Protein AF-A0A2M6YBH5-F1 (afdb_monomer_lite)

pLDDT: mean 76.56, std 9.85, range [48.38, 87.69]

Radius of gyration: 16.23 Å; chains: 1; bounding box: 40×19×47 Å

Foldseek 3Di:
DVVVVLVVVLVVLLVLLVVLLVVLLVLLVVVCVVVPPPPCNVVSVVVSVVSVVLSVVLSVQLVVCVVPPPVSSSVSSVVSNVVSVVSVVVSVVCVVVVDD

Secondary structure (DSSP, 8-state):
-HHHHHHHHHHHHHHHHHHHHHHHHHHHHHHHHHH--TTSHHHHHHHHHHHHHHHHHHHHHHHHHHTT-HHHHHHHHHHHHHHHHHHHHHHHHHHH-TT-

Organism: NCBI:txid1974511

Structure (mmCIF, N/CA/C/O backbone):
data_AF-A0A2M6YBH5-F1
#
_entry.id   AF-A0A2M6YBH5-F1
#
loop_
_atom_site.group_PDB
_atom_site.id
_atom_site.type_symbol
_atom_site.label_atom_id
_atom_site.label_alt_id
_atom_site.label_comp_id
_atom_site.label_asym_id
_atom_site.label_entity_id
_atom_site.label_seq_id
_atom_site.pdbx_PDB_ins_code
_atom_site.Cartn_x
_atom_site.Cartn_y
_atom_site.Cartn_z
_atom_site.occupancy
_atom_site.B_iso_or_equiv
_atom_site.auth_seq_id
_atom_site.auth_comp_id
_atom_site.auth_asym_id
_atom_site.auth_atom_id
_atom_site.pdbx_PDB_model_num
ATOM 1 N N . MET A 1 1 ? -20.522 -7.759 21.761 1.00 54.75 1 MET A N 1
ATOM 2 C CA . MET A 1 1 ? -20.108 -8.561 20.584 1.00 54.75 1 MET A CA 1
ATOM 3 C C . MET A 1 1 ? -19.683 -7.686 19.406 1.00 54.75 1 MET A C 1
ATOM 5 O O . MET A 1 1 ? -18.651 -7.982 18.820 1.00 54.75 1 MET A O 1
ATOM 9 N N . GLU A 1 2 ? -20.393 -6.591 19.109 1.00 60.56 2 GLU A N 1
ATOM 10 C CA . GLU A 1 2 ? -20.051 -5.648 18.023 1.00 60.56 2 GLU A CA 1
ATOM 11 C C . GLU A 1 2 ? -18.630 -5.068 18.090 1.00 60.56 2 GLU A C 1
ATOM 13 O O . GLU A 1 2 ? -17.941 -5.037 17.077 1.00 60.56 2 GLU A O 1
ATOM 18 N N . LEU A 1 3 ? -18.152 -4.678 19.278 1.00 62.41 3 LEU A N 1
ATOM 19 C CA . LEU A 1 3 ? -16.809 -4.102 19.458 1.00 62.41 3 LEU A CA 1
ATOM 20 C C . LEU A 1 3 ? -15.680 -5.046 19.002 1.00 62.41 3 LEU A C 1
ATOM 22 O O . LEU A 1 3 ? -14.763 -4.621 18.310 1.00 62.41 3 LEU A O 1
ATOM 26 N N . ILE A 1 4 ? -15.789 -6.341 19.314 1.00 68.81 4 ILE A N 1
ATOM 27 C CA . ILE A 1 4 ? -14.788 -7.354 18.937 1.00 68.81 4 ILE A CA 1
ATOM 28 C C . ILE A 1 4 ? -14.802 -7.593 17.422 1.00 68.81 4 ILE A C 1
ATOM 30 O O . ILE A 1 4 ? -13.757 -7.795 16.806 1.00 68.81 4 ILE A O 1
ATOM 34 N N . TYR A 1 5 ? -15.987 -7.582 16.810 1.00 66.44 5 TYR A N 1
ATOM 35 C CA . TYR A 1 5 ? -16.138 -7.774 15.367 1.00 66.44 5 TYR A CA 1
ATOM 36 C C . TYR A 1 5 ? -15.606 -6.570 14.581 1.00 66.44 5 TYR A C 1
ATOM 38 O O . TYR A 1 5 ? -14.945 -6.719 13.551 1.00 66.44 5 TYR A O 1
ATOM 46 N N . ARG A 1 6 ? -15.838 -5.372 15.117 1.00 66.50 6 ARG A N 1
ATOM 47 C CA . ARG A 1 6 ? -15.328 -4.110 14.593 1.00 66.50 6 ARG A CA 1
ATOM 48 C C . ARG A 1 6 ? -13.801 -4.063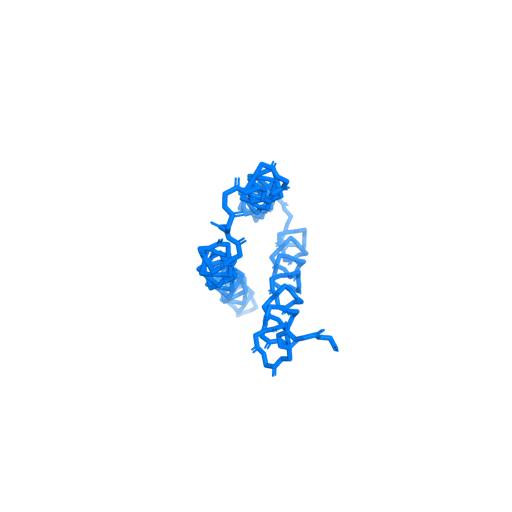 14.637 1.00 66.50 6 ARG A C 1
ATOM 50 O O . ARG A 1 6 ? -13.190 -3.761 13.623 1.00 66.50 6 ARG A O 1
ATOM 57 N N . ASP A 1 7 ? -13.172 -4.442 15.743 1.00 77.00 7 ASP A N 1
ATOM 58 C CA . ASP A 1 7 ? -11.705 -4.421 15.837 1.00 77.00 7 ASP A CA 1
ATOM 59 C C . ASP A 1 7 ? -11.050 -5.473 14.927 1.00 77.00 7 ASP A C 1
ATOM 61 O O . ASP A 1 7 ? -10.021 -5.209 14.304 1.00 77.00 7 ASP A O 1
ATOM 65 N N . LYS A 1 8 ? -11.682 -6.643 14.764 1.00 82.44 8 LYS A N 1
ATOM 66 C CA . LYS A 1 8 ? -11.240 -7.656 13.792 1.00 82.44 8 LYS A CA 1
ATOM 67 C C . LYS A 1 8 ? -11.291 -7.132 12.359 1.00 82.44 8 LYS A C 1
ATOM 69 O O . LYS A 1 8 ? -10.326 -7.305 11.625 1.00 82.44 8 LYS A O 1
ATOM 74 N N . THR A 1 9 ? -12.381 -6.466 11.982 1.00 81.44 9 THR A N 1
ATOM 75 C CA . THR A 1 9 ? -12.561 -5.913 10.629 1.00 81.44 9 THR A CA 1
ATOM 76 C C . THR A 1 9 ? -11.512 -4.841 10.323 1.00 81.44 9 THR A C 1
ATOM 78 O O . THR A 1 9 ? -10.928 -4.841 9.239 1.00 81.44 9 THR A O 1
ATOM 81 N N . TYR A 1 10 ? -11.206 -3.978 11.296 1.00 81.25 10 TYR A N 1
ATOM 82 C CA . TYR A 1 10 ? -10.128 -2.994 11.195 1.00 81.25 10 TYR A CA 1
ATOM 83 C C . TYR A 1 10 ? -8.775 -3.662 10.974 1.00 81.25 10 TYR A C 1
ATOM 85 O O . TYR A 1 10 ? -8.078 -3.321 10.020 1.00 81.25 10 TYR A O 1
ATOM 93 N N . MET A 1 11 ? -8.432 -4.646 11.808 1.00 83.25 11 MET A N 1
ATOM 94 C CA . MET A 1 11 ? -7.168 -5.366 11.679 1.00 83.25 11 MET A CA 1
ATOM 95 C C . MET A 1 11 ? -7.056 -6.053 10.318 1.00 83.25 11 MET A C 1
ATOM 97 O O . MET A 1 11 ? -6.022 -5.945 9.669 1.00 83.25 11 MET A O 1
ATOM 101 N N . THR A 1 12 ? -8.122 -6.691 9.827 1.00 84.88 12 THR A N 1
ATOM 102 C CA . THR A 1 12 ? -8.127 -7.308 8.494 1.00 84.88 12 THR A CA 1
ATOM 103 C C . THR A 1 12 ? -7.872 -6.284 7.388 1.00 84.88 12 THR A C 1
ATOM 105 O O . THR A 1 12 ? -7.025 -6.523 6.530 1.00 84.88 12 THR A O 1
ATOM 108 N N . LEU A 1 13 ? -8.549 -5.132 7.413 1.00 83.31 13 LEU A N 1
ATOM 109 C CA . LEU A 1 13 ? -8.345 -4.067 6.425 1.00 83.31 13 LEU A CA 1
ATOM 110 C C . LEU A 1 13 ? -6.945 -3.455 6.502 1.00 83.31 13 LEU A C 1
ATOM 112 O O . LEU A 1 13 ? -6.352 -3.181 5.464 1.00 83.31 13 LEU A O 1
ATOM 116 N N . PHE A 1 14 ? -6.404 -3.286 7.707 1.00 82.31 14 PHE A N 1
ATOM 117 C CA . PHE A 1 14 ? -5.045 -2.801 7.928 1.00 82.31 14 PHE A CA 1
ATOM 118 C C . PHE A 1 14 ? -3.989 -3.784 7.399 1.00 82.31 14 PHE A C 1
ATOM 120 O O . PHE A 1 14 ? -3.032 -3.385 6.736 1.00 82.31 14 PHE A O 1
ATOM 127 N N . TYR A 1 15 ? -4.167 -5.087 7.631 1.00 84.94 15 TYR A N 1
ATOM 128 C CA . TYR A 1 15 ? -3.262 -6.100 7.085 1.00 84.94 15 TYR A CA 1
ATOM 129 C C . TYR A 1 15 ? -3.360 -6.196 5.562 1.00 84.94 15 TYR A C 1
ATOM 131 O O . TYR A 1 15 ? -2.331 -6.281 4.894 1.00 84.94 15 TYR A O 1
ATOM 139 N N . LEU A 1 16 ? -4.569 -6.148 4.995 1.00 85.38 16 LEU A N 1
ATOM 140 C CA . LEU A 1 16 ? -4.766 -6.161 3.543 1.00 85.38 16 LEU A CA 1
ATOM 141 C C . LEU A 1 16 ? -4.171 -4.919 2.874 1.00 85.38 16 LEU A C 1
ATOM 143 O O . LEU A 1 16 ? -3.491 -5.047 1.854 1.00 85.38 16 LEU A O 1
ATOM 147 N N . SER A 1 17 ? -4.378 -3.728 3.446 1.00 80.94 17 SER A N 1
ATOM 148 C CA . SER A 1 17 ? -3.787 -2.492 2.928 1.00 80.94 17 SER A CA 1
ATOM 149 C C . SER A 1 17 ? -2.259 -2.571 2.978 1.00 80.94 17 SER A C 1
ATOM 151 O O . SER A 1 17 ? -1.619 -2.380 1.948 1.00 80.94 17 SER A O 1
ATOM 153 N N . GLY A 1 18 ? -1.676 -2.989 4.105 1.00 79.56 18 GLY A N 1
ATOM 154 C CA . GLY A 1 18 ? -0.231 -3.176 4.248 1.00 79.56 18 GLY A CA 1
ATOM 155 C C . GLY A 1 18 ? 0.362 -4.195 3.267 1.00 79.56 18 GLY A C 1
ATOM 156 O O . GLY A 1 18 ? 1.337 -3.892 2.580 1.00 79.56 18 GLY A O 1
ATOM 157 N N . LEU A 1 19 ? -0.239 -5.384 3.146 1.00 86.00 19 LEU A N 1
ATOM 158 C CA . LEU A 1 19 ? 0.225 -6.429 2.222 1.00 86.00 19 LEU A CA 1
ATOM 159 C C . LEU A 1 19 ? 0.122 -5.990 0.757 1.00 86.00 19 LEU A C 1
ATOM 161 O O . LEU A 1 19 ? 1.058 -6.203 -0.012 1.00 86.00 19 LEU A O 1
ATOM 165 N N . SER A 1 20 ? -0.985 -5.344 0.375 1.00 82.19 20 SER A N 1
ATOM 166 C CA . SER A 1 20 ? -1.156 -4.818 -0.985 1.00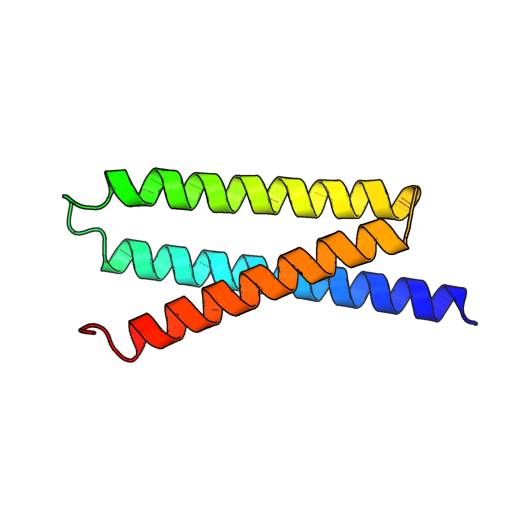 82.19 20 SER A CA 1
ATOM 167 C C . SER A 1 20 ? -0.122 -3.742 -1.323 1.00 82.19 20 SER A C 1
ATOM 169 O O . SER A 1 20 ? 0.359 -3.713 -2.452 1.00 82.19 20 SER A O 1
ATOM 171 N N . SER A 1 21 ? 0.294 -2.923 -0.352 1.00 80.44 21 SER A N 1
ATOM 172 C CA . SER A 1 21 ? 1.363 -1.940 -0.546 1.00 80.44 21 SER A CA 1
ATOM 173 C C . SER A 1 21 ? 2.717 -2.591 -0.759 1.00 80.44 21 SER A C 1
ATOM 175 O O . SER A 1 21 ? 3.451 -2.181 -1.650 1.00 80.44 21 SER A O 1
ATOM 177 N N . ILE A 1 22 ? 3.050 -3.618 0.030 1.00 83.69 22 ILE A N 1
ATOM 178 C CA . ILE A 1 22 ? 4.306 -4.364 -0.134 1.00 83.69 22 ILE A CA 1
ATOM 179 C C . ILE A 1 22 ? 4.350 -5.002 -1.525 1.00 83.69 22 ILE A C 1
ATOM 181 O O . ILE A 1 22 ? 5.357 -4.892 -2.224 1.00 83.69 22 ILE A O 1
ATOM 185 N N . ALA A 1 23 ? 3.246 -5.620 -1.954 1.00 83.00 23 ALA A N 1
ATOM 186 C CA . ALA A 1 23 ? 3.134 -6.192 -3.288 1.00 83.00 23 ALA A CA 1
ATOM 187 C C . ALA A 1 23 ? 3.273 -5.117 -4.377 1.00 83.00 23 ALA A C 1
ATOM 189 O O . ALA A 1 23 ? 4.099 -5.268 -5.275 1.00 83.00 23 ALA A O 1
ATOM 190 N N . ALA A 1 24 ? 2.520 -4.015 -4.284 1.00 78.12 24 ALA A N 1
ATOM 191 C CA . ALA A 1 24 ? 2.592 -2.910 -5.238 1.00 78.12 24 ALA A CA 1
ATOM 192 C C . ALA A 1 24 ? 4.017 -2.358 -5.344 1.00 78.12 24 ALA A C 1
ATOM 194 O O . ALA A 1 24 ? 4.512 -2.148 -6.447 1.00 78.12 24 ALA A O 1
ATOM 195 N N . PHE A 1 25 ? 4.707 -2.209 -4.214 1.00 79.69 25 PHE A N 1
ATOM 196 C CA . PHE A 1 25 ? 6.084 -1.740 -4.160 1.00 79.69 25 PHE A CA 1
ATOM 197 C C . PHE A 1 25 ? 7.069 -2.712 -4.810 1.00 79.69 25 PHE A C 1
ATOM 199 O O . PHE A 1 25 ? 7.929 -2.292 -5.581 1.00 79.69 25 PHE A O 1
ATOM 206 N N . TYR A 1 26 ? 6.920 -4.013 -4.555 1.00 81.38 26 TYR A N 1
ATOM 207 C CA . TYR A 1 26 ? 7.735 -5.042 -5.194 1.00 81.38 26 TYR A CA 1
ATOM 208 C C . TYR A 1 26 ? 7.548 -5.047 -6.716 1.00 81.38 26 TYR A C 1
ATOM 210 O O . TYR A 1 26 ? 8.533 -5.006 -7.451 1.00 81.38 26 TYR A O 1
ATOM 218 N N . PHE A 1 27 ? 6.304 -5.035 -7.206 1.00 77.25 27 PHE A N 1
ATOM 219 C CA . PHE A 1 27 ? 6.027 -4.997 -8.646 1.00 77.25 27 PHE A CA 1
ATOM 220 C C . PHE A 1 27 ? 6.502 -3.696 -9.295 1.00 77.25 27 PHE A C 1
ATOM 222 O O . PHE A 1 27 ? 7.067 -3.734 -10.385 1.00 77.25 27 PHE A O 1
ATOM 229 N N . LEU A 1 28 ? 6.329 -2.560 -8.616 1.00 75.94 28 LEU A N 1
ATOM 230 C CA . LEU A 1 28 ? 6.847 -1.272 -9.066 1.00 75.94 28 LEU A CA 1
ATOM 231 C C . LEU A 1 28 ? 8.377 -1.320 -9.170 1.00 75.94 28 LEU A C 1
ATOM 233 O O . LEU A 1 28 ? 8.930 -0.931 -10.190 1.00 75.94 28 LEU A O 1
ATOM 237 N N . HIS A 1 29 ? 9.067 -1.856 -8.161 1.00 76.62 29 HIS A N 1
ATOM 238 C CA . HIS A 1 29 ? 10.518 -2.024 -8.180 1.00 76.62 29 HIS A CA 1
ATOM 239 C C . HIS A 1 29 ? 10.985 -2.930 -9.331 1.00 76.62 29 HIS A C 1
ATOM 241 O O . HIS A 1 29 ? 11.919 -2.577 -10.047 1.00 76.62 29 HIS A O 1
ATOM 247 N N . GLN A 1 30 ? 10.310 -4.060 -9.562 1.00 75.12 30 GLN A N 1
ATOM 248 C CA . GLN A 1 30 ? 10.620 -4.971 -10.672 1.00 75.12 30 GLN A CA 1
ATOM 249 C C . GLN A 1 30 ? 10.394 -4.325 -12.046 1.00 75.12 30 GLN A C 1
ATOM 251 O O . GLN A 1 30 ? 11.229 -4.476 -12.941 1.00 75.12 30 GLN A O 1
ATOM 256 N N . PHE A 1 31 ? 9.300 -3.574 -12.204 1.00 72.81 31 PHE A N 1
ATOM 257 C CA . PHE A 1 31 ? 9.019 -2.798 -13.413 1.00 72.81 31 PHE A CA 1
ATOM 258 C C . PHE A 1 31 ? 10.112 -1.754 -13.658 1.00 72.81 31 PHE A C 1
ATOM 260 O O . PHE A 1 31 ? 10.626 -1.639 -14.767 1.00 72.81 31 PHE A O 1
ATOM 267 N N . LEU A 1 32 ? 10.533 -1.044 -12.610 1.00 70.75 32 LEU A N 1
ATOM 268 C CA . LEU A 1 32 ? 11.608 -0.062 -12.699 1.00 70.75 32 LEU A CA 1
ATOM 269 C C . LEU A 1 32 ? 12.951 -0.681 -13.062 1.00 70.75 32 LEU A C 1
ATOM 271 O O . LEU A 1 32 ? 13.652 -0.105 -13.880 1.00 70.75 32 LEU A O 1
ATOM 275 N N . LEU A 1 33 ? 13.304 -1.849 -12.523 1.00 70.12 33 LEU A N 1
ATOM 276 C CA . LEU A 1 33 ? 14.529 -2.552 -12.919 1.00 70.12 33 LEU A CA 1
ATOM 277 C C . LEU A 1 33 ? 14.513 -2.966 -14.398 1.00 70.12 33 LEU A C 1
ATOM 279 O O . LEU A 1 33 ? 15.548 -2.893 -15.052 1.00 70.12 33 LEU A O 1
ATOM 283 N N . HIS A 1 34 ? 13.351 -3.353 -14.934 1.00 68.12 34 HIS A N 1
ATOM 284 C CA . HIS A 1 34 ? 13.200 -3.667 -16.360 1.00 68.12 34 HIS A CA 1
ATOM 285 C C . HIS A 1 34 ? 13.235 -2.418 -17.254 1.00 68.12 34 HIS A C 1
ATOM 287 O O . HIS A 1 34 ? 13.769 -2.469 -18.359 1.00 68.12 34 HIS A O 1
ATOM 293 N N . VAL A 1 35 ? 12.671 -1.298 -16.793 1.00 62.97 35 VAL A N 1
ATOM 294 C CA . VAL A 1 35 ? 12.522 -0.056 -17.577 1.00 62.97 35 VAL A CA 1
ATOM 295 C C . VAL A 1 35 ? 13.722 0.883 -17.427 1.00 62.97 35 VAL A C 1
ATOM 297 O O . VAL A 1 35 ? 13.917 1.749 -18.279 1.00 62.97 35 VAL A O 1
ATOM 300 N N . ALA A 1 36 ? 14.557 0.704 -16.397 1.00 54.72 36 ALA A N 1
ATOM 301 C CA . ALA A 1 36 ? 15.784 1.458 -16.139 1.00 54.72 36 ALA A CA 1
ATOM 302 C C . ALA A 1 36 ? 16.906 1.127 -17.141 1.00 54.72 36 ALA A C 1
ATOM 304 O O . ALA A 1 36 ? 18.048 0.842 -16.788 1.00 54.72 36 ALA A O 1
ATOM 305 N N . ILE A 1 37 ? 16.603 1.253 -18.428 1.00 59.06 37 ILE A N 1
ATOM 306 C CA . ILE A 1 37 ? 17.566 1.659 -19.437 1.00 59.06 37 ILE A CA 1
ATOM 307 C C . ILE A 1 37 ? 17.931 3.101 -19.067 1.00 59.06 37 ILE A C 1
ATOM 309 O O . ILE A 1 37 ? 17.106 3.991 -19.237 1.00 59.06 37 ILE A O 1
ATOM 313 N N . ILE A 1 38 ? 19.126 3.273 -18.487 1.00 57.41 38 ILE A N 1
ATOM 314 C CA . ILE A 1 38 ? 19.925 4.457 -18.064 1.00 57.41 38 ILE A CA 1
ATOM 315 C C . ILE A 1 38 ? 19.334 5.882 -18.260 1.00 57.41 38 ILE A C 1
ATOM 317 O O . ILE A 1 38 ? 19.569 6.756 -17.432 1.00 57.41 38 ILE A O 1
ATOM 321 N N . TRP A 1 39 ? 18.553 6.135 -19.306 1.00 56.97 39 TRP A N 1
ATOM 322 C CA . TRP A 1 39 ? 17.964 7.420 -19.686 1.00 56.97 39 TRP A CA 1
ATOM 323 C C . TRP A 1 39 ? 16.623 7.756 -19.014 1.00 56.97 39 TRP A C 1
ATOM 325 O O . TRP A 1 39 ? 16.326 8.933 -18.824 1.00 56.97 39 TRP A O 1
ATOM 335 N N . THR A 1 40 ? 15.807 6.768 -18.630 1.00 59.81 40 THR A N 1
ATOM 336 C CA . THR A 1 40 ? 14.466 7.013 -18.048 1.00 59.81 40 THR A CA 1
ATOM 337 C C . THR A 1 40 ? 14.443 6.969 -16.518 1.00 59.81 40 THR A C 1
ATOM 339 O O . THR A 1 40 ? 13.532 7.516 -15.894 1.00 59.81 40 THR A O 1
ATOM 342 N N . ALA A 1 41 ? 15.478 6.393 -15.896 1.00 60.31 41 ALA A N 1
ATOM 343 C CA . ALA A 1 41 ? 15.653 6.306 -14.446 1.00 60.31 41 ALA A CA 1
ATOM 344 C C . ALA A 1 41 ? 15.356 7.616 -13.671 1.00 60.31 41 ALA A C 1
A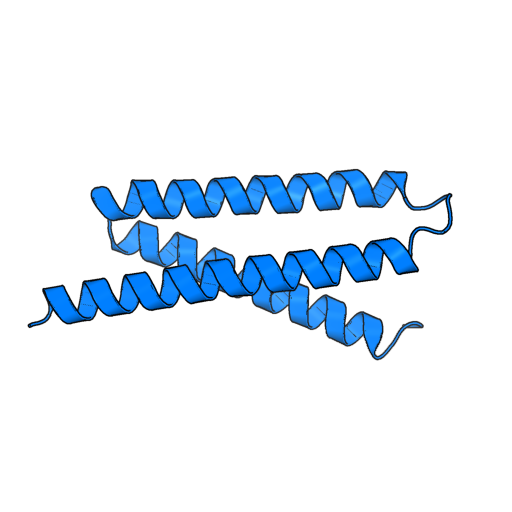TOM 346 O O . ALA A 1 41 ? 14.614 7.552 -12.686 1.00 60.31 41 ALA A O 1
ATOM 347 N N . PRO A 1 42 ? 15.828 8.812 -14.092 1.00 64.50 42 PRO A N 1
ATOM 348 C CA . PRO A 1 42 ? 15.571 10.047 -13.346 1.00 64.50 42 PRO A CA 1
ATOM 349 C C . PRO A 1 42 ? 14.104 10.504 -13.347 1.00 64.50 42 PRO A C 1
ATOM 351 O O . PRO A 1 42 ? 13.714 11.227 -12.437 1.00 64.50 42 PRO A O 1
ATOM 354 N N . MET A 1 43 ? 13.270 10.083 -14.308 1.00 67.12 43 MET A N 1
ATOM 355 C CA . MET A 1 43 ? 11.831 10.401 -14.299 1.00 67.12 43 MET A CA 1
ATOM 356 C C . MET A 1 43 ? 11.042 9.488 -13.359 1.00 67.12 43 MET A C 1
ATOM 358 O O . MET A 1 43 ? 10.035 9.896 -12.784 1.00 67.12 43 MET A O 1
ATOM 362 N N . PHE A 1 44 ? 11.515 8.258 -13.169 1.00 66.12 44 PHE A N 1
ATOM 363 C CA . PHE A 1 44 ? 10.822 7.263 -12.363 1.00 66.12 44 PHE A CA 1
ATOM 364 C C . PHE A 1 44 ? 11.194 7.289 -10.873 1.00 66.12 44 PHE A C 1
ATOM 366 O O . PHE A 1 44 ? 10.356 6.966 -10.031 1.00 66.12 44 PHE A O 1
ATOM 373 N N . ILE A 1 45 ? 12.413 7.712 -10.522 1.00 67.38 45 ILE A N 1
ATOM 374 C CA . ILE A 1 45 ? 12.857 7.856 -9.122 1.00 67.38 45 ILE A CA 1
ATOM 375 C C . ILE A 1 45 ? 11.940 8.796 -8.302 1.00 67.38 45 ILE A C 1
ATOM 377 O O . ILE A 1 45 ? 11.553 8.414 -7.195 1.00 67.38 45 ILE A O 1
ATOM 381 N N . PRO A 1 46 ? 11.519 9.978 -8.803 1.00 69.69 46 PRO A N 1
ATOM 382 C CA . PRO A 1 46 ? 10.587 10.855 -8.092 1.00 69.69 46 PRO A CA 1
ATOM 383 C C . PRO A 1 46 ? 9.210 10.221 -7.881 1.00 69.69 46 PRO A C 1
ATOM 385 O O . PRO A 1 46 ? 8.624 10.368 -6.812 1.00 69.69 46 PRO A O 1
ATOM 388 N N . ILE A 1 47 ? 8.708 9.483 -8.878 1.00 72.38 47 ILE A N 1
ATOM 389 C CA . ILE A 1 47 ? 7.417 8.781 -8.805 1.00 72.38 47 ILE A CA 1
ATOM 390 C C . ILE A 1 47 ? 7.479 7.696 -7.727 1.00 72.38 47 ILE A C 1
ATOM 392 O O . ILE A 1 47 ? 6.584 7.587 -6.888 1.00 72.38 47 ILE A O 1
ATOM 396 N N . TYR A 1 48 ? 8.574 6.936 -7.704 1.00 68.94 48 TYR A N 1
ATOM 397 C CA . TYR A 1 48 ? 8.834 5.9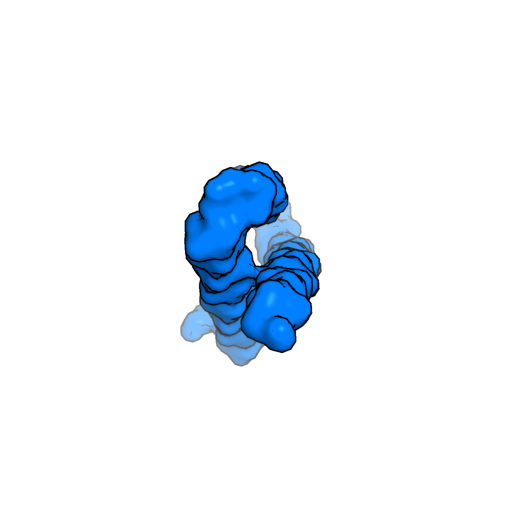30 -6.684 1.00 68.94 48 TYR A CA 1
ATOM 398 C C . TYR A 1 48 ? 8.886 6.549 -5.284 1.00 68.94 48 TYR A C 1
ATOM 400 O O . TYR A 1 48 ? 8.162 6.114 -4.390 1.00 68.94 48 TYR A O 1
ATOM 408 N N . PHE A 1 49 ? 9.667 7.615 -5.102 1.00 72.56 49 PHE A N 1
ATOM 409 C CA . PHE A 1 49 ? 9.776 8.311 -3.821 1.00 72.56 49 PHE A CA 1
ATOM 410 C C . PHE A 1 49 ? 8.426 8.864 -3.343 1.00 72.56 49 PHE A C 1
ATOM 412 O O . PHE A 1 49 ? 8.049 8.671 -2.186 1.00 72.56 49 PHE A O 1
ATOM 419 N N . TYR A 1 50 ? 7.660 9.484 -4.244 1.00 76.31 50 TYR A N 1
ATOM 420 C CA . TYR A 1 50 ? 6.324 9.993 -3.944 1.00 76.31 50 TYR A CA 1
ATOM 421 C C . TYR A 1 50 ? 5.373 8.872 -3.504 1.00 76.31 50 TYR A C 1
ATOM 423 O O . TYR A 1 50 ? 4.669 9.025 -2.508 1.00 76.31 50 TYR A O 1
ATOM 431 N N . SER A 1 51 ? 5.398 7.720 -4.183 1.00 73.50 51 SER A N 1
ATOM 432 C CA . SER A 1 51 ? 4.543 6.578 -3.838 1.00 73.50 51 SER A CA 1
ATOM 433 C C . SER A 1 51 ? 4.823 6.025 -2.433 1.00 73.50 51 SER A C 1
ATOM 435 O O . SER A 1 51 ? 3.883 5.789 -1.671 1.00 73.50 51 SER A O 1
ATOM 437 N N . VAL A 1 52 ? 6.099 5.915 -2.037 1.00 77.38 52 VAL A N 1
ATOM 438 C CA . VAL A 1 52 ? 6.501 5.495 -0.680 1.00 77.38 52 VAL A CA 1
ATOM 439 C C . VAL A 1 52 ? 6.026 6.492 0.364 1.00 77.38 52 VAL A C 1
ATOM 441 O O . VAL A 1 52 ? 5.503 6.106 1.412 1.00 77.38 52 VAL A O 1
ATOM 444 N N . LEU A 1 53 ? 6.217 7.779 0.086 1.00 82.94 53 LEU A N 1
ATOM 445 C CA . LEU A 1 53 ? 5.907 8.851 1.019 1.00 82.94 53 LEU A CA 1
ATOM 446 C C . LEU A 1 53 ? 4.397 8.950 1.263 1.00 82.94 53 LEU A C 1
ATOM 448 O O . LEU A 1 53 ? 3.966 8.949 2.416 1.00 82.94 53 LEU A O 1
ATOM 452 N N . VAL A 1 54 ? 3.586 8.942 0.202 1.00 82.06 54 VAL A N 1
ATOM 453 C CA . VAL A 1 54 ? 2.117 8.956 0.305 1.00 82.06 54 VAL A CA 1
ATOM 454 C C . VAL A 1 54 ? 1.603 7.723 1.045 1.00 82.06 54 VAL A C 1
ATOM 456 O O . VAL A 1 54 ? 0.744 7.846 1.919 1.00 82.06 54 VAL A O 1
ATOM 459 N N . PHE A 1 55 ? 2.160 6.544 0.758 1.00 82.06 55 PHE A N 1
ATOM 460 C CA . PHE A 1 55 ? 1.796 5.324 1.472 1.00 82.06 55 PHE A CA 1
ATOM 461 C C . PHE A 1 55 ? 2.108 5.418 2.973 1.00 82.06 55 PHE A C 1
ATOM 463 O O . PHE A 1 55 ? 1.246 5.141 3.808 1.00 82.06 55 PHE A O 1
ATOM 470 N N . THR A 1 56 ? 3.319 5.858 3.318 1.00 82.06 56 THR A N 1
ATOM 471 C CA . THR A 1 56 ? 3.765 5.980 4.713 1.00 82.06 56 THR A CA 1
ATOM 472 C C . THR A 1 56 ? 2.891 6.968 5.488 1.00 82.06 56 THR A C 1
ATOM 474 O O . THR A 1 56 ? 2.506 6.698 6.630 1.00 82.06 56 THR A O 1
ATOM 477 N N . ILE A 1 57 ? 2.511 8.086 4.859 1.00 87.69 57 ILE A N 1
ATOM 478 C CA . ILE A 1 57 ? 1.593 9.070 5.442 1.00 87.69 57 ILE A CA 1
ATOM 479 C C . ILE A 1 57 ? 0.216 8.448 5.683 1.00 87.69 57 ILE A C 1
ATOM 481 O O . ILE A 1 57 ? -0.294 8.544 6.797 1.00 87.69 57 ILE A O 1
ATOM 485 N N . ASN A 1 5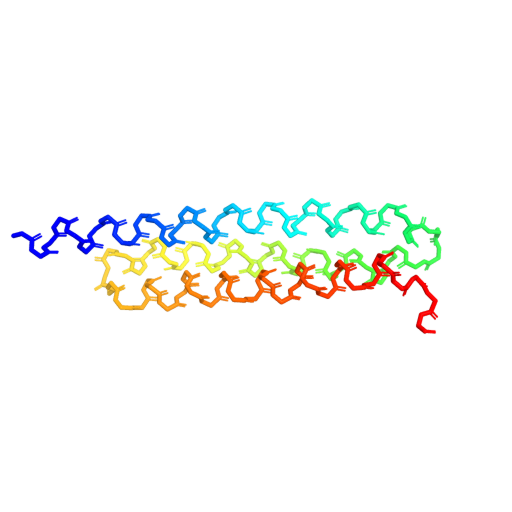8 ? -0.369 7.770 4.693 1.00 85.25 58 ASN A N 1
ATOM 486 C CA . ASN A 1 58 ? -1.697 7.165 4.831 1.00 85.25 58 ASN A CA 1
ATOM 487 C C . ASN A 1 58 ? -1.747 6.087 5.921 1.00 85.25 58 ASN A C 1
ATOM 489 O O . ASN A 1 58 ? -2.708 6.037 6.691 1.00 85.25 58 ASN A O 1
ATOM 493 N N . LEU A 1 59 ? -0.704 5.263 6.041 1.00 81.31 59 LEU A N 1
ATOM 494 C CA . LEU A 1 59 ? -0.626 4.237 7.082 1.00 81.31 59 LEU A CA 1
ATOM 495 C C . LEU A 1 59 ? -0.477 4.868 8.476 1.00 81.31 59 LEU A C 1
ATOM 497 O O . LEU A 1 59 ? -1.149 4.460 9.426 1.00 81.31 59 LEU A O 1
ATOM 501 N N . THR A 1 60 ? 0.326 5.930 8.585 1.00 85.56 60 THR A N 1
ATOM 502 C CA . THR A 1 60 ? 0.480 6.703 9.827 1.00 85.56 60 THR A CA 1
ATOM 503 C C . THR A 1 60 ? -0.832 7.378 10.234 1.00 85.56 60 THR A C 1
ATOM 505 O O . THR A 1 60 ? -1.249 7.284 11.389 1.00 85.56 60 THR A O 1
ATOM 508 N N . LEU A 1 61 ? -1.524 8.018 9.287 1.00 87.06 61 LEU A N 1
ATOM 509 C CA . LEU A 1 61 ? -2.822 8.653 9.515 1.00 87.06 61 LEU A CA 1
ATOM 510 C C . LEU A 1 61 ? -3.890 7.636 9.905 1.00 87.06 61 LEU A C 1
ATOM 512 O O . LEU A 1 61 ? -4.656 7.908 10.824 1.00 87.06 61 LEU A O 1
ATOM 516 N N . SER A 1 62 ? -3.910 6.456 9.281 1.00 85.56 62 SER A N 1
ATOM 517 C CA . SER A 1 62 ? -4.814 5.373 9.669 1.00 85.56 62 SER A CA 1
ATOM 518 C C . SER A 1 62 ? -4.598 4.956 11.126 1.00 85.56 62 SER A C 1
ATOM 520 O O . SER A 1 62 ? -5.562 4.888 11.892 1.00 85.56 62 SER A O 1
ATOM 522 N N . PHE A 1 63 ? -3.343 4.772 11.546 1.00 84.19 63 PHE A N 1
ATOM 523 C CA . PHE A 1 63 ? -3.017 4.381 12.918 1.00 84.19 63 PHE A CA 1
ATOM 524 C C . PHE A 1 63 ? -3.379 5.463 13.946 1.00 84.19 63 PHE A C 1
ATOM 526 O O . PHE A 1 63 ? -3.913 5.165 15.016 1.00 84.19 63 PHE A O 1
ATOM 533 N N . ILE A 1 64 ? -3.120 6.735 13.626 1.00 87.31 64 ILE A N 1
ATOM 534 C CA . ILE A 1 64 ? -3.494 7.867 14.485 1.00 87.31 64 ILE A CA 1
ATOM 535 C C . ILE A 1 64 ? -5.019 7.993 14.563 1.00 87.31 64 ILE A C 1
ATOM 537 O O . ILE A 1 64 ? -5.569 8.167 15.654 1.00 87.31 64 ILE A O 1
ATOM 541 N N . ALA A 1 65 ? -5.701 7.882 13.422 1.00 86.81 65 ALA A N 1
ATOM 542 C CA . ALA A 1 65 ? -7.150 7.962 13.331 1.00 86.81 65 ALA A CA 1
ATOM 543 C C . ALA A 1 65 ? -7.816 6.821 14.098 1.00 86.81 65 ALA A C 1
ATOM 545 O O . ALA A 1 65 ? -8.793 7.079 14.781 1.00 86.81 65 ALA A O 1
ATOM 546 N N . TYR A 1 66 ? -7.256 5.608 14.118 1.00 83.62 66 TYR A N 1
ATOM 547 C CA . TYR A 1 66 ? -7.836 4.478 14.854 1.00 83.62 66 TYR A CA 1
ATOM 548 C C . TYR A 1 66 ? -8.121 4.805 16.330 1.00 83.62 66 TYR A C 1
ATOM 550 O O . TYR A 1 66 ? -9.127 4.372 16.886 1.00 83.62 66 TYR A O 1
ATOM 558 N N . LYS A 1 67 ? -7.266 5.625 16.958 1.00 80.44 67 LYS A N 1
ATOM 559 C CA . LYS A 1 67 ? -7.432 6.051 18.355 1.00 80.44 67 LYS A CA 1
ATOM 560 C C . LYS A 1 67 ? -8.459 7.171 18.559 1.00 80.44 67 LYS A C 1
ATOM 562 O O . LYS A 1 67 ? -8.875 7.383 19.693 1.00 80.44 67 LYS A O 1
ATOM 567 N N . LYS A 1 68 ? -8.813 7.923 17.512 1.00 84.00 68 LYS A N 1
ATOM 568 C CA . LYS A 1 68 ? -9.660 9.130 17.591 1.00 84.00 68 LYS A CA 1
ATOM 569 C C . LYS A 1 68 ? -11.001 8.971 16.878 1.00 84.00 68 LYS A C 1
ATOM 571 O O . LYS A 1 68 ? -12.030 9.322 17.437 1.00 84.00 68 LYS A O 1
ATOM 576 N N . ASP A 1 69 ? -10.969 8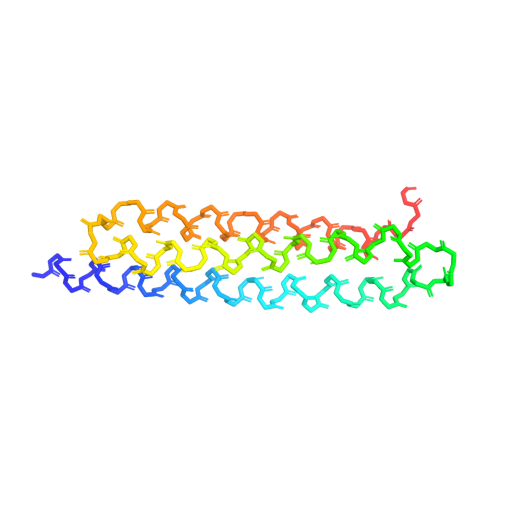.459 15.656 1.00 85.75 69 ASP A N 1
ATOM 577 C CA . ASP A 1 69 ? -12.108 8.251 14.776 1.00 85.75 69 ASP A CA 1
ATOM 578 C C . ASP A 1 69 ? -11.894 6.983 13.936 1.00 85.75 69 ASP A C 1
ATOM 580 O O . ASP A 1 69 ? -11.085 6.914 13.002 1.00 85.75 69 ASP A O 1
ATOM 584 N N . LEU A 1 70 ? -12.660 5.957 14.291 1.00 81.44 70 LEU A N 1
ATOM 585 C CA . LEU A 1 70 ? -12.567 4.643 13.681 1.00 81.44 70 LEU A CA 1
ATOM 586 C C . LEU A 1 70 ? -13.045 4.644 12.219 1.00 81.44 70 LEU A C 1
ATOM 588 O O . LEU A 1 70 ? -12.493 3.912 11.400 1.00 81.44 70 LEU A O 1
ATOM 592 N N . PHE A 1 71 ? -14.035 5.477 11.874 1.00 85.25 71 PHE A N 1
ATOM 593 C CA . PHE A 1 71 ? -14.530 5.611 10.501 1.00 85.25 71 PHE A CA 1
ATOM 594 C C . PHE A 1 71 ? -13.454 6.218 9.601 1.00 85.25 71 PHE A C 1
ATOM 596 O O . PHE A 1 71 ? -13.172 5.701 8.520 1.00 85.25 71 PHE A O 1
ATOM 603 N N . LEU A 1 72 ? -12.789 7.265 10.087 1.00 85.31 72 LEU A N 1
ATOM 604 C CA . LEU A 1 72 ? -11.700 7.912 9.364 1.00 85.31 72 LEU A CA 1
ATOM 605 C C . LEU A 1 72 ? -10.522 6.949 9.131 1.00 85.31 72 LEU A C 1
ATOM 607 O O . LEU A 1 72 ? -9.938 6.907 8.049 1.00 85.31 72 LEU A O 1
ATOM 611 N N . SER A 1 73 ? -10.210 6.115 10.124 1.00 86.50 73 SER A N 1
ATOM 612 C CA . SER A 1 73 ? -9.178 5.083 10.010 1.00 86.50 73 SER A CA 1
ATOM 613 C C . SER A 1 73 ? -9.501 4.023 8.949 1.00 86.50 73 SER A C 1
ATOM 615 O O . SER A 1 73 ? -8.627 3.641 8.160 1.00 86.50 73 SER A O 1
ATOM 617 N N . TYR A 1 74 ? -10.766 3.594 8.879 1.00 85.00 74 TYR A N 1
ATOM 618 C CA . TYR A 1 74 ? -11.255 2.715 7.819 1.00 85.00 74 TYR A CA 1
ATOM 619 C C . TYR A 1 74 ? -11.156 3.356 6.441 1.00 85.00 74 TYR A C 1
ATOM 621 O O . TYR A 1 74 ? -10.695 2.697 5.510 1.00 85.00 74 TYR A O 1
ATOM 629 N N . ALA A 1 75 ? -11.535 4.628 6.312 1.00 86.44 75 ALA A N 1
ATOM 630 C CA . ALA A 1 75 ? -11.448 5.356 5.053 1.00 86.44 75 ALA A CA 1
ATOM 631 C C . ALA A 1 75 ? -10.003 5.408 4.531 1.00 86.44 75 ALA A C 1
ATOM 633 O O . ALA A 1 75 ? -9.768 5.108 3.361 1.00 86.44 75 ALA A O 1
ATOM 634 N N . PHE A 1 76 ? -9.020 5.684 5.397 1.00 87.62 76 PHE A N 1
ATOM 635 C CA . PHE A 1 76 ? -7.605 5.670 5.011 1.00 87.62 76 PHE A CA 1
ATOM 636 C C . PHE A 1 76 ? -7.119 4.287 4.562 1.00 87.62 76 PHE A C 1
ATOM 638 O O . PHE A 1 76 ? -6.447 4.177 3.533 1.00 87.62 76 PHE A O 1
ATOM 645 N N . ASN A 1 77 ? -7.472 3.221 5.289 1.00 84.81 77 ASN A N 1
ATOM 646 C CA . ASN A 1 77 ? -7.088 1.856 4.911 1.00 84.81 77 ASN A CA 1
ATOM 647 C C . ASN A 1 77 ? -7.739 1.417 3.598 1.00 84.81 77 ASN A C 1
ATOM 649 O O . ASN A 1 77 ? -7.068 0.843 2.740 1.00 84.81 77 ASN A O 1
ATOM 653 N N . PHE A 1 78 ? -9.026 1.715 3.422 1.00 85.88 78 PHE A N 1
ATOM 654 C CA . PHE A 1 78 ? -9.768 1.389 2.210 1.00 85.88 78 PHE A CA 1
ATOM 655 C C . PHE A 1 78 ? -9.227 2.136 0.988 1.00 85.88 78 PHE A C 1
ATOM 657 O O . PHE A 1 78 ? -9.038 1.536 -0.071 1.00 85.88 78 PHE A O 1
ATOM 664 N N . LEU A 1 79 ? -8.928 3.429 1.137 1.00 86.38 79 LEU A N 1
ATOM 665 C CA . LEU A 1 79 ? -8.340 4.238 0.074 1.00 86.38 79 LEU A CA 1
ATOM 666 C C . LEU A 1 79 ? -6.953 3.716 -0.307 1.00 86.38 79 LEU A C 1
ATOM 668 O O . LEU A 1 79 ? -6.677 3.529 -1.488 1.00 86.38 79 LEU A O 1
ATOM 672 N N . THR A 1 80 ? -6.117 3.397 0.685 1.00 85.50 80 THR A N 1
ATOM 673 C CA . THR A 1 80 ? -4.789 2.803 0.461 1.00 85.50 80 THR A CA 1
ATOM 674 C C . THR A 1 80 ? -4.898 1.491 -0.313 1.00 85.50 80 THR A C 1
ATOM 676 O O . THR A 1 80 ? -4.250 1.326 -1.343 1.00 85.50 80 THR A O 1
ATOM 679 N N . PHE A 1 81 ? -5.773 0.585 0.129 1.00 83.88 81 PHE A N 1
ATOM 680 C CA . PHE A 1 81 ? -6.005 -0.686 -0.550 1.00 83.88 81 PHE A CA 1
ATOM 681 C C . PHE A 1 81 ? -6.498 -0.499 -1.993 1.00 83.88 81 PHE A C 1
ATOM 683 O O . PHE A 1 81 ? -5.972 -1.128 -2.908 1.00 83.88 81 PHE A O 1
ATOM 690 N N . SER A 1 82 ? -7.467 0.393 -2.213 1.00 84.75 82 SER A N 1
ATOM 691 C CA . SER A 1 82 ? -8.043 0.648 -3.541 1.00 84.75 82 SER A CA 1
ATOM 692 C C . SER A 1 82 ? -7.004 1.199 -4.518 1.00 84.75 82 SER A C 1
ATOM 694 O O . SER A 1 82 ? -6.915 0.742 -5.656 1.00 84.75 82 SER A O 1
ATOM 696 N N . VAL A 1 83 ? -6.177 2.144 -4.066 1.00 85.31 83 VAL A N 1
ATOM 697 C CA . VAL A 1 83 ? -5.088 2.708 -4.872 1.00 85.31 83 VAL A CA 1
ATOM 698 C C . VAL A 1 83 ? -4.045 1.638 -5.199 1.00 85.31 83 VAL A C 1
ATOM 700 O O . VAL A 1 83 ? -3.660 1.502 -6.358 1.00 85.31 83 VAL A O 1
ATOM 703 N N . ASN A 1 84 ? -3.635 0.825 -4.221 1.00 83.75 84 ASN A N 1
ATOM 704 C CA . ASN A 1 84 ? -2.682 -0.262 -4.459 1.00 83.75 84 ASN A CA 1
ATOM 705 C C . ASN A 1 84 ? -3.214 -1.295 -5.449 1.00 83.75 84 ASN A C 1
ATOM 707 O O . ASN A 1 84 ? -2.469 -1.757 -6.310 1.00 83.75 84 ASN A O 1
ATOM 711 N N . LEU A 1 85 ? -4.496 -1.650 -5.345 1.00 85.25 85 LEU A N 1
ATOM 712 C CA . LEU A 1 85 ? -5.141 -2.572 -6.271 1.00 85.25 85 LEU A CA 1
ATOM 713 C C . LEU A 1 85 ? -5.107 -2.019 -7.702 1.00 85.25 85 LEU A C 1
ATOM 715 O O . LEU A 1 85 ? -4.744 -2.744 -8.624 1.00 85.25 85 LEU A O 1
ATOM 719 N N . LEU A 1 86 ? -5.425 -0.734 -7.887 1.00 84.81 86 LEU A N 1
ATOM 720 C CA . LEU A 1 86 ? -5.356 -0.072 -9.192 1.00 84.81 86 LEU A CA 1
ATOM 721 C C . LEU A 1 86 ? -3.931 -0.059 -9.756 1.00 84.81 86 LEU A C 1
ATOM 723 O O . LEU A 1 86 ? -3.743 -0.371 -10.930 1.00 84.81 86 LEU A O 1
ATOM 727 N N . ILE A 1 87 ? -2.928 0.245 -8.927 1.00 81.44 87 ILE A N 1
ATOM 728 C CA . ILE A 1 87 ? -1.514 0.226 -9.329 1.00 81.44 87 ILE A CA 1
ATOM 729 C C . ILE A 1 87 ? -1.096 -1.186 -9.745 1.00 81.44 87 ILE A C 1
ATOM 731 O O . ILE A 1 87 ? -0.504 -1.361 -10.806 1.00 81.44 87 ILE A O 1
ATOM 735 N N . LEU A 1 88 ? -1.432 -2.200 -8.947 1.00 82.75 88 LEU A N 1
ATOM 736 C CA . LEU A 1 88 ? -1.132 -3.596 -9.261 1.00 82.75 88 LEU A CA 1
ATOM 737 C C . LEU A 1 88 ? -1.779 -4.029 -10.576 1.00 82.75 88 LEU A C 1
ATOM 739 O O . LEU A 1 88 ? -1.109 -4.633 -11.408 1.00 82.75 88 LEU A O 1
ATOM 743 N N . LEU A 1 89 ? -3.052 -3.692 -10.798 1.00 83.62 89 LEU A N 1
ATOM 744 C CA . LEU A 1 89 ? -3.743 -3.989 -12.052 1.00 83.62 89 LEU A CA 1
ATOM 745 C C . LEU A 1 89 ? -3.078 -3.289 -13.240 1.00 83.62 89 LEU A C 1
ATOM 747 O O . LEU A 1 89 ? -2.834 -3.934 -14.256 1.00 83.62 89 LEU A O 1
ATOM 751 N N . ALA A 1 90 ? -2.733 -2.006 -13.106 1.00 79.62 90 ALA A N 1
ATOM 752 C CA . ALA A 1 90 ? -2.036 -1.258 -14.146 1.00 79.62 90 ALA A CA 1
ATOM 753 C C . ALA A 1 90 ? -0.673 -1.883 -14.477 1.00 79.62 90 ALA A C 1
ATOM 755 O O . ALA A 1 90 ? -0.365 -2.085 -15.649 1.00 79.62 90 ALA A O 1
ATOM 756 N N . LEU A 1 91 ? 0.113 -2.257 -13.463 1.00 76.38 91 LEU A N 1
ATOM 757 C CA . LEU A 1 91 ? 1.410 -2.914 -13.638 1.00 76.38 91 LEU A CA 1
ATOM 758 C C . LEU A 1 91 ? 1.265 -4.295 -14.291 1.00 76.38 91 LEU A C 1
ATOM 760 O O . LEU A 1 91 ? 1.994 -4.600 -15.228 1.00 76.38 91 LEU A O 1
ATOM 764 N N . ILE A 1 92 ? 0.303 -5.116 -13.856 1.00 78.06 92 ILE A N 1
ATOM 765 C CA . ILE A 1 92 ? 0.045 -6.442 -14.442 1.00 78.06 92 ILE A CA 1
ATOM 766 C C . ILE A 1 92 ? -0.386 -6.324 -15.908 1.00 78.06 92 ILE A C 1
ATOM 768 O O . ILE A 1 92 ? 0.068 -7.108 -16.742 1.00 78.06 92 ILE A O 1
ATOM 772 N N . LEU A 1 93 ? -1.253 -5.362 -16.235 1.00 78.31 93 LEU A N 1
ATOM 773 C CA . LEU A 1 93 ? -1.674 -5.105 -17.613 1.00 78.31 93 LEU A CA 1
ATOM 774 C C . LEU A 1 93 ? -0.496 -4.655 -18.482 1.00 78.31 93 LEU A C 1
ATOM 776 O O . LEU A 1 93 ? -0.354 -5.146 -19.598 1.00 78.31 93 LEU A O 1
ATOM 780 N N . ASN A 1 94 ? 0.376 -3.795 -17.953 1.00 69.25 94 ASN A N 1
ATOM 781 C CA . ASN A 1 94 ? 1.573 -3.324 -18.651 1.00 69.25 94 ASN A CA 1
ATOM 782 C C . ASN A 1 94 ? 2.585 -4.464 -18.882 1.00 69.25 94 ASN A C 1
ATOM 784 O O . ASN A 1 94 ? 3.138 -4.599 -19.965 1.00 69.25 94 ASN A O 1
ATOM 788 N N . ILE A 1 95 ? 2.753 -5.368 -17.909 1.00 66.75 95 ILE A N 1
ATOM 789 C CA . ILE A 1 95 ? 3.594 -6.570 -18.060 1.00 66.75 95 ILE A CA 1
ATOM 790 C C . ILE A 1 95 ? 3.018 -7.534 -19.112 1.00 66.75 95 ILE A C 1
ATOM 792 O O . ILE A 1 95 ? 3.774 -8.151 -19.859 1.00 66.75 95 ILE A O 1
ATOM 796 N N . LYS A 1 96 ? 1.687 -7.690 -19.182 1.00 61.81 96 LYS A N 1
ATOM 797 C CA . LYS A 1 96 ? 1.033 -8.575 -20.164 1.00 61.81 96 LYS A CA 1
ATOM 798 C C . LYS A 1 96 ? 0.989 -7.998 -21.578 1.00 61.81 96 LYS A C 1
ATOM 800 O O . LYS A 1 96 ? 0.936 -8.779 -22.523 1.00 61.81 96 LYS A O 1
ATOM 805 N N . ASN A 1 97 ? 0.998 -6.677 -21.724 1.00 64.12 97 ASN A N 1
ATOM 806 C CA . ASN A 1 97 ? 1.060 -6.004 -23.016 1.00 64.12 97 ASN A CA 1
ATOM 807 C C . ASN A 1 97 ? 2.208 -4.977 -23.024 1.00 64.12 97 ASN A C 1
ATOM 809 O O . ASN A 1 97 ? 1.946 -3.777 -22.940 1.00 64.12 97 ASN A O 1
ATOM 813 N N . PRO A 1 98 ? 3.475 -5.427 -23.121 1.00 57.66 98 PRO A N 1
ATOM 814 C CA . PRO A 1 98 ? 4.644 -4.552 -23.004 1.00 57.66 98 PRO A CA 1
ATOM 815 C C . PRO A 1 98 ? 4.771 -3.521 -24.139 1.00 57.66 98 PRO A C 1
ATOM 817 O O . PRO A 1 98 ? 5.633 -2.650 -24.061 1.00 57.66 98 PRO A O 1
ATOM 820 N N . ASN A 1 99 ? 3.935 -3.607 -25.181 1.00 52.22 99 ASN A N 1
ATOM 821 C CA . ASN A 1 99 ? 4.019 -2.747 -26.360 1.00 52.22 99 ASN A CA 1
ATOM 822 C C . ASN A 1 99 ? 2.978 -1.620 -26.412 1.00 52.22 99 ASN A C 1
ATOM 824 O O . ASN A 1 99 ? 3.211 -0.658 -27.142 1.00 52.22 99 ASN A O 1
ATOM 828 N N . GLY A 1 100 ? 1.874 -1.697 -25.658 1.00 48.38 100 GLY A N 1
ATOM 829 C CA . GLY A 1 100 ? 0.681 -0.919 -26.016 1.00 48.38 100 GLY A CA 1
ATOM 830 C C . GLY A 1 100 ? 0.048 -1.461 -27.291 1.00 48.38 100 GLY A C 1
ATOM 831 O O . GLY A 1 100 ? 0.690 -1.397 -28.360 1.00 48.38 100 GLY A O 1
#

Sequence (100 aa):
MELIYRDKTYMTLFYLSGLSSIAAFYFLHQFLLHVAIIWTAPMFIPIYFYSVLVFTINLTLSFIAYKKDLFLSYAFNFLTFSVNLLILLALILNIKNPNG